Protein AF-A0A8C7MQH7-F1 (afdb_monomer_lite)

Organism: Oncorhynchus kisutch (NCBI:txid8019)

Foldseek 3Di:
DAPEEEEEECAQEEEEEQYQEYEYAAYQEYEYENYAYYEYEYDQNHEYEYYHYQEYEYERYQEYEYAQYQEYEYYQYQEYEAYQHVYYHYYNHNYYHYPHPDD

pLDDT: mean 84.21, std 10.96, range [38.19, 92.38]

Structure (mmCIF, N/CA/C/O backbone):
data_AF-A0A8C7MQH7-F1
#
_ent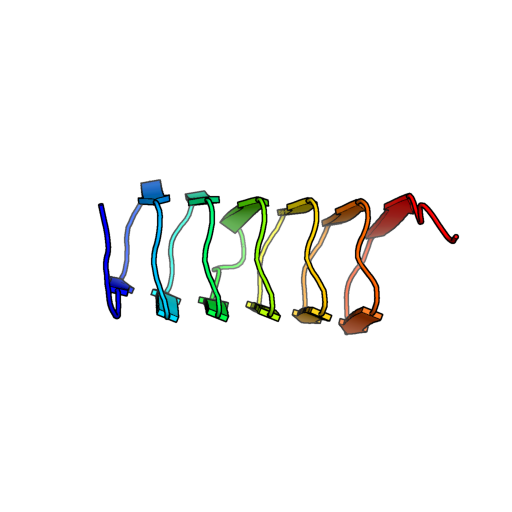ry.id   AF-A0A8C7MQH7-F1
#
loop_
_atom_site.group_PDB
_atom_site.id
_atom_site.type_symbol
_atom_site.label_atom_id
_atom_site.label_alt_id
_atom_site.label_comp_id
_atom_site.label_asym_id
_atom_site.label_entity_id
_atom_site.label_seq_id
_atom_site.pdbx_PDB_ins_code
_atom_site.Cartn_x
_atom_site.Cartn_y
_atom_site.Cartn_z
_atom_site.occupancy
_atom_site.B_iso_or_equiv
_atom_site.auth_seq_id
_atom_site.auth_comp_id
_atom_site.auth_asym_id
_atom_site.auth_atom_id
_atom_site.pdbx_PDB_model_num
ATOM 1 N N . ARG A 1 1 ? -12.717 11.893 13.040 1.00 46.84 1 ARG A N 1
ATOM 2 C CA . ARG A 1 1 ? -13.796 10.921 13.319 1.00 46.84 1 ARG A CA 1
ATOM 3 C C . ARG A 1 1 ? -14.411 10.605 11.982 1.00 46.84 1 ARG A C 1
ATOM 5 O O . ARG A 1 1 ? -15.320 11.315 11.563 1.00 46.84 1 ARG A O 1
ATOM 12 N N . CYS A 1 2 ? -13.848 9.617 11.313 1.00 54.09 2 CYS A N 1
ATOM 13 C CA . CYS A 1 2 ? -14.616 8.887 10.330 1.00 54.09 2 CYS A CA 1
ATOM 14 C C . CYS A 1 2 ? -15.350 7.777 11.091 1.00 54.09 2 CYS A C 1
ATOM 16 O O . CYS A 1 2 ? -14.990 7.450 12.220 1.00 54.09 2 CYS A O 1
ATOM 18 N N . CYS A 1 3 ? -16.505 7.397 10.579 1.00 56.94 3 CYS A N 1
ATOM 19 C CA . CYS A 1 3 ? -17.401 6.365 11.099 1.00 56.94 3 CYS A CA 1
ATOM 20 C C . CYS A 1 3 ? -18.137 5.837 9.853 1.00 56.94 3 CYS A C 1
ATOM 22 O O . CYS A 1 3 ? -19.357 5.983 9.759 1.00 56.94 3 CYS A O 1
ATOM 24 N N . GLY A 1 4 ? -17.352 5.461 8.838 1.00 78.75 4 GLY A N 1
ATOM 25 C CA . GLY A 1 4 ? -17.752 5.167 7.458 1.00 78.75 4 GLY A CA 1
ATOM 26 C C . GLY A 1 4 ? -16.629 5.501 6.464 1.00 78.75 4 GLY A C 1
ATOM 27 O O . GLY A 1 4 ? -15.516 5.831 6.889 1.00 78.75 4 GLY A O 1
ATOM 28 N N . ASP A 1 5 ? -16.945 5.475 5.167 1.00 88.94 5 ASP A N 1
ATOM 29 C CA . ASP A 1 5 ? -15.982 5.600 4.065 1.00 88.94 5 ASP A CA 1
ATOM 30 C C . ASP A 1 5 ? -15.368 7.000 3.918 1.00 88.94 5 ASP A C 1
ATOM 32 O O . ASP A 1 5 ? -16.049 8.028 4.039 1.00 88.94 5 ASP A O 1
ATOM 36 N N . SER A 1 6 ? -14.085 7.056 3.561 1.00 88.94 6 SER A N 1
ATOM 37 C CA . SER A 1 6 ? -13.392 8.297 3.193 1.00 88.94 6 SER A CA 1
ATOM 38 C C . SER A 1 6 ? -12.644 8.155 1.874 1.00 88.94 6 SER A C 1
ATOM 40 O O . SER A 1 6 ? -11.882 7.214 1.695 1.00 88.94 6 SER A O 1
ATOM 42 N N . VAL A 1 7 ? -12.814 9.124 0.967 1.00 90.75 7 VAL A N 1
ATOM 43 C CA . VAL A 1 7 ? -12.049 9.187 -0.286 1.00 90.75 7 VAL A CA 1
ATOM 44 C C . VAL A 1 7 ? -11.417 10.565 -0.457 1.00 90.75 7 VAL A C 1
ATOM 46 O O . VAL A 1 7 ? -12.128 11.574 -0.446 1.00 90.75 7 VAL A O 1
ATOM 49 N N . LEU A 1 8 ? -10.095 10.604 -0.631 1.00 88.12 8 LEU A N 1
ATOM 50 C CA . LEU A 1 8 ? -9.301 11.827 -0.778 1.00 88.12 8 LEU A CA 1
ATOM 51 C C . LEU A 1 8 ? -8.509 11.821 -2.098 1.00 88.12 8 LEU A C 1
ATOM 53 O O . LEU A 1 8 ? -8.053 10.771 -2.546 1.00 88.12 8 LEU A O 1
ATOM 57 N N . TYR A 1 9 ? -8.338 12.995 -2.714 1.00 89.44 9 TYR A N 1
ATOM 58 C CA . TYR A 1 9 ? -7.631 13.150 -3.992 1.00 89.44 9 TYR A CA 1
ATOM 59 C C . TYR A 1 9 ? -6.692 14.356 -3.969 1.00 89.44 9 TYR A C 1
ATOM 61 O O . TYR A 1 9 ? -7.137 15.453 -3.625 1.00 89.44 9 TYR A O 1
ATOM 69 N N . GLY A 1 10 ? -5.453 14.172 -4.435 1.00 80.19 10 GLY A N 1
ATOM 70 C CA . GL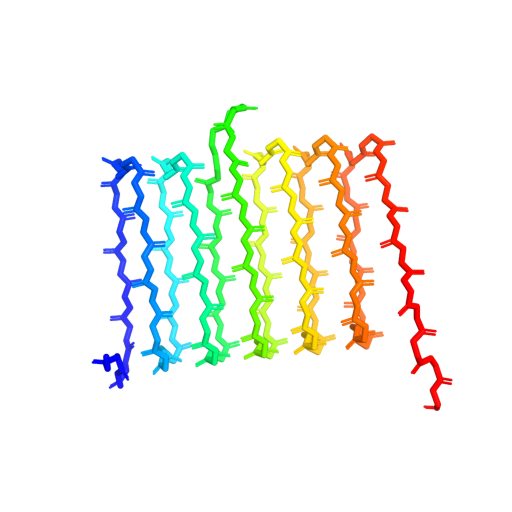Y A 1 10 ? -4.527 15.256 -4.783 1.00 80.19 10 GLY A CA 1
ATOM 71 C C . GLY A 1 10 ? -4.227 16.190 -3.616 1.00 80.19 10 GLY A C 1
ATOM 72 O O . GLY A 1 10 ? -4.400 17.403 -3.740 1.00 80.19 10 GLY A O 1
ATOM 73 N N . CYS A 1 11 ? -3.883 15.612 -2.471 1.00 78.94 11 CYS A N 1
ATOM 74 C CA . CYS A 1 11 ? -3.588 16.348 -1.245 1.00 78.94 11 CYS A CA 1
ATOM 75 C C . CYS A 1 11 ? -2.076 16.368 -1.022 1.00 78.94 11 CYS A C 1
ATOM 77 O O . CYS A 1 11 ? -1.412 15.401 -1.364 1.00 78.94 11 CYS A O 1
ATOM 79 N N . GLU A 1 12 ? -1.542 17.450 -0.458 1.00 86.62 12 GLU A N 1
ATOM 80 C CA . GLU A 1 12 ? -0.158 17.432 0.041 1.00 86.62 12 GLU A CA 1
ATOM 81 C C . GLU A 1 12 ? -0.129 16.517 1.273 1.00 86.62 12 GLU A C 1
ATOM 83 O O . GLU A 1 12 ? 0.353 15.399 1.191 1.00 86.62 12 GLU A O 1
ATOM 88 N N . ASP A 1 13 ? -0.837 16.904 2.338 1.00 87.75 13 ASP A N 1
ATOM 89 C CA . ASP A 1 13 ? -0.958 16.113 3.565 1.00 87.75 13 ASP A CA 1
ATOM 90 C C . ASP A 1 13 ? -2.374 15.574 3.801 1.00 87.75 13 ASP A C 1
ATOM 92 O O . ASP A 1 13 ? -3.383 16.272 3.615 1.00 87.75 13 ASP A O 1
ATOM 96 N N . SER A 1 14 ? -2.462 14.362 4.345 1.00 87.56 14 SER A N 1
ATOM 97 C CA . SER A 1 14 ? -3.725 13.751 4.756 1.00 87.56 14 SER A CA 1
ATOM 98 C C . SER A 1 14 ? -3.607 12.982 6.072 1.00 87.56 14 SER A C 1
ATOM 100 O O . SER A 1 14 ? -2.686 12.200 6.285 1.00 87.56 14 SER A O 1
ATOM 102 N N . VAL A 1 15 ? -4.571 13.193 6.977 1.00 89.75 15 VAL A N 1
ATOM 103 C CA . VAL A 1 15 ? -4.650 12.443 8.238 1.00 89.75 15 VAL A CA 1
ATOM 104 C C . VAL A 1 15 ? -6.079 11.977 8.496 1.00 89.75 15 VAL A C 1
ATOM 106 O O . VAL A 1 15 ? -6.994 12.796 8.640 1.00 89.75 15 VAL A O 1
ATOM 109 N N . LEU A 1 16 ? -6.269 10.661 8.596 1.00 88.19 16 LEU A N 1
ATOM 110 C CA . LEU A 1 16 ? -7.562 10.023 8.844 1.00 88.19 16 LEU A CA 1
ATOM 111 C C . LEU A 1 16 ? -7.562 9.230 10.156 1.00 88.19 16 LEU A C 1
ATOM 113 O O . LEU A 1 16 ? -6.570 8.626 10.553 1.00 88.19 16 LEU A O 1
ATOM 117 N N . TYR A 1 17 ? -8.709 9.251 10.843 1.00 88.88 17 TYR A N 1
ATOM 118 C CA . TYR A 1 17 ? -8.896 8.597 12.141 1.00 88.88 17 TYR A CA 1
ATOM 119 C C . TYR A 1 17 ? -10.239 7.870 12.212 1.00 88.88 17 TYR A C 1
ATOM 121 O O . TYR A 1 17 ? -11.292 8.535 12.180 1.00 88.88 17 TYR A O 1
ATOM 129 N N . GLY A 1 18 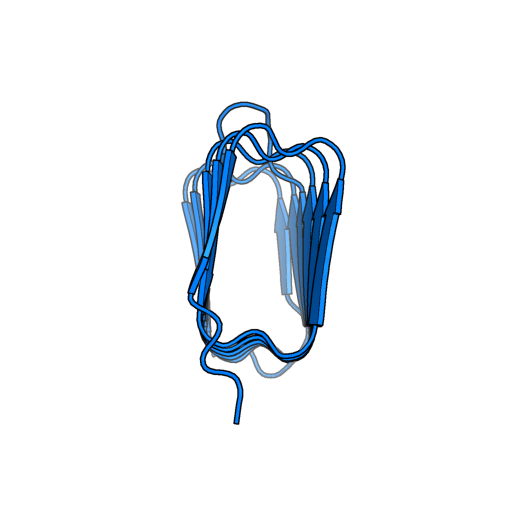? -10.185 6.559 12.455 1.00 84.69 18 GLY A N 1
ATOM 130 C CA . GLY A 1 18 ? -11.344 5.715 12.741 1.00 84.69 18 GLY A CA 1
ATOM 131 C C . GLY A 1 18 ? -12.208 5.409 11.520 1.00 84.69 18 GLY A C 1
ATOM 132 O O . GLY A 1 18 ? -13.424 5.350 11.670 1.00 84.69 18 GLY A O 1
ATOM 133 N N . CYS A 1 19 ? -11.638 5.355 10.315 1.00 85.94 19 CYS A N 1
ATOM 134 C CA . CYS A 1 19 ? -12.412 4.999 9.122 1.00 85.94 19 CYS A CA 1
ATOM 135 C C . CYS A 1 19 ? -12.836 3.526 9.178 1.00 85.94 19 CYS A C 1
ATOM 137 O O . CYS A 1 19 ? -12.181 2.730 9.834 1.00 85.94 19 CYS A O 1
ATOM 139 N N . GLU A 1 20 ? -13.933 3.185 8.510 1.00 89.94 20 GLU A N 1
ATOM 140 C CA . GLU A 1 20 ? -14.187 1.783 8.147 1.00 89.94 20 GLU A CA 1
ATOM 141 C C . GLU A 1 20 ? -13.311 1.531 6.917 1.00 89.94 20 GLU A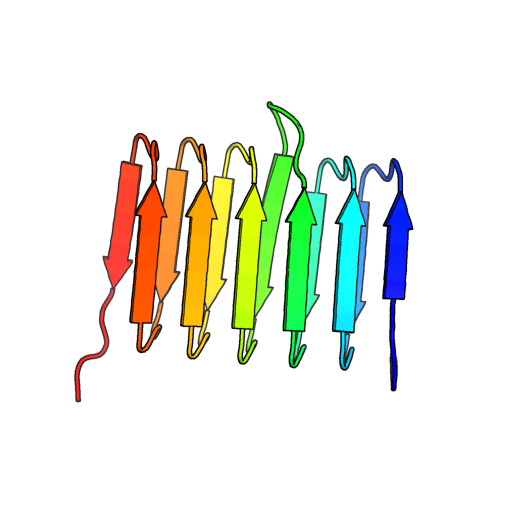 C 1
ATOM 143 O O . GLU A 1 20 ? -12.186 1.065 7.057 1.00 89.94 20 GLU A O 1
ATOM 148 N N . ASP A 1 21 ? -13.706 2.125 5.791 1.00 90.56 21 ASP A N 1
ATOM 149 C CA . ASP A 1 21 ? -12.912 2.174 4.568 1.00 90.56 21 ASP A CA 1
ATOM 150 C C . ASP A 1 21 ? -12.244 3.533 4.323 1.00 90.56 21 ASP A C 1
ATOM 152 O O . ASP A 1 21 ? -12.812 4.616 4.544 1.00 90.56 21 ASP A O 1
ATOM 156 N N . SER A 1 22 ? -11.039 3.496 3.764 1.00 90.44 22 SER A N 1
ATOM 157 C CA . SER A 1 22 ? -10.316 4.688 3.329 1.00 90.44 22 SER A CA 1
ATOM 158 C C . SER A 1 22 ? -9.606 4.478 1.997 1.00 90.44 22 SER A C 1
ATOM 160 O O . SER A 1 22 ? -8.918 3.485 1.788 1.00 90.44 22 SER A O 1
ATOM 162 N N . VAL A 1 23 ? -9.757 5.441 1.084 1.00 91.81 23 VAL A N 1
ATOM 163 C CA . VAL A 1 23 ? -9.064 5.437 -0.206 1.00 91.81 23 VAL A CA 1
ATOM 164 C C . VAL A 1 23 ? -8.423 6.794 -0.471 1.00 91.81 23 VAL A C 1
ATOM 166 O O . VAL A 1 23 ? -9.109 7.818 -0.519 1.00 91.81 23 VAL A O 1
ATOM 169 N N . LEU A 1 24 ? -7.110 6.817 -0.676 1.00 90.31 24 LEU A N 1
ATOM 170 C CA . LEU A 1 24 ? -6.366 8.035 -0.986 1.00 90.31 24 LEU A CA 1
ATOM 171 C C . LEU A 1 24 ? -5.672 7.911 -2.339 1.00 90.31 24 LEU A C 1
ATOM 173 O O . LEU A 1 24 ? -5.053 6.893 -2.641 1.00 90.31 24 LEU A O 1
ATOM 177 N N . TYR A 1 25 ? -5.772 8.968 -3.143 1.00 90.62 25 TYR A N 1
ATOM 178 C CA . TYR A 1 25 ? -5.152 9.046 -4.463 1.00 90.62 25 TYR A CA 1
ATOM 179 C C . TYR A 1 25 ? -4.238 10.259 -4.580 1.00 90.62 25 TYR A C 1
ATOM 181 O O . TYR A 1 25 ? -4.697 11.397 -4.431 1.00 90.62 25 TYR A O 1
ATOM 189 N N . GLY A 1 26 ? -2.980 10.010 -4.940 1.00 83.69 26 GLY A N 1
ATOM 190 C CA . GLY A 1 26 ? -1.973 11.030 -5.211 1.00 83.69 26 GLY A CA 1
ATOM 191 C C . GLY A 1 26 ? -1.786 11.977 -4.034 1.00 83.69 26 GLY A C 1
ATOM 192 O O . GLY A 1 26 ? -1.851 13.190 -4.226 1.00 83.69 26 GLY A O 1
ATOM 193 N N . CYS A 1 27 ? -1.691 11.416 -2.828 1.00 83.81 27 CYS A N 1
ATOM 194 C CA . CYS A 1 27 ? -1.291 12.173 -1.647 1.00 83.81 27 CYS A CA 1
ATOM 195 C C . CYS A 1 27 ? 0.226 12.082 -1.504 1.00 83.81 27 CYS A C 1
ATOM 197 O O . CYS A 1 27 ? 0.741 10.979 -1.655 1.00 83.81 27 CYS A O 1
ATOM 199 N N . GLU A 1 28 ? 0.892 13.209 -1.246 1.00 88.75 28 GLU A N 1
ATOM 200 C CA . GLU A 1 28 ? 2.336 13.245 -0.956 1.00 88.75 28 GLU A CA 1
ATOM 201 C C . GLU A 1 28 ? 2.595 12.594 0.405 1.00 88.75 28 GLU A C 1
ATOM 203 O O . GLU A 1 28 ? 3.350 11.643 0.497 1.00 88.75 28 GLU A O 1
ATOM 208 N N . ASP A 1 29 ? 1.855 13.013 1.429 1.00 90.06 29 ASP A N 1
ATOM 209 C CA . ASP A 1 29 ? 1.965 12.503 2.789 1.00 90.06 29 ASP A CA 1
ATOM 210 C C . ASP A 1 29 ? 0.610 11.996 3.294 1.00 90.06 29 ASP A C 1
ATOM 212 O O . ASP A 1 29 ? -0.441 12.657 3.212 1.00 90.06 29 ASP A O 1
ATOM 216 N N . SER A 1 30 ? 0.613 10.793 3.866 1.00 90.25 30 SER A N 1
ATOM 217 C CA . SER A 1 30 ? -0.605 10.174 4.385 1.00 90.25 30 SER A CA 1
ATOM 218 C C . SER A 1 30 ? -0.401 9.437 5.698 1.00 90.25 30 SER A C 1
ATOM 220 O O . SER A 1 30 ? 0.501 8.619 5.859 1.00 90.25 30 SER A O 1
ATOM 222 N N . VAL A 1 31 ? -1.290 9.712 6.655 1.00 91.19 31 VAL A N 1
ATOM 223 C CA . VAL A 1 31 ? -1.310 9.024 7.945 1.00 91.19 31 VAL A CA 1
ATOM 224 C C . VAL A 1 31 ? -2.713 8.525 8.271 1.00 91.19 31 VAL A C 1
ATOM 226 O O . VAL A 1 31 ? -3.663 9.307 8.390 1.00 91.19 31 VAL A O 1
ATOM 229 N N . LEU A 1 32 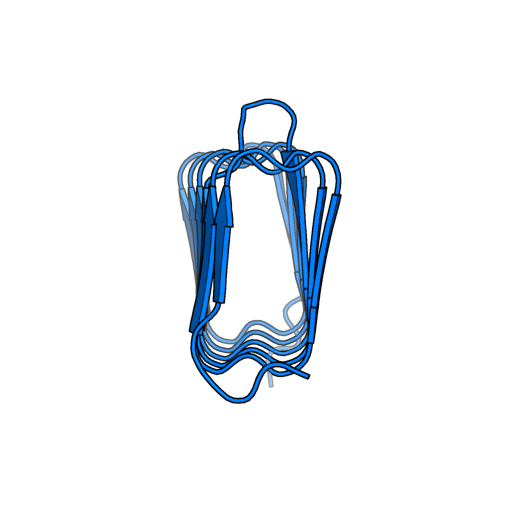? -2.844 7.217 8.478 1.00 90.50 32 LEU A N 1
ATOM 230 C CA . LEU A 1 32 ? -4.102 6.571 8.842 1.00 90.50 32 LEU A CA 1
ATOM 231 C C . LEU A 1 32 ? -4.015 5.887 10.204 1.00 90.50 32 LEU A C 1
ATOM 233 O O . LEU A 1 32 ? -3.058 5.182 10.516 1.00 90.50 32 LEU A O 1
ATOM 237 N N . TYR A 1 33 ? -5.058 6.084 11.011 1.00 90.19 33 TYR A N 1
ATOM 238 C CA . TYR A 1 33 ? -5.181 5.492 12.340 1.00 90.19 33 TYR A CA 1
ATOM 239 C C . TYR A 1 33 ? -6.514 4.768 12.511 1.00 90.19 33 TYR A C 1
ATOM 241 O O . TYR A 1 33 ? -7.569 5.414 12.491 1.00 90.19 33 TYR A O 1
ATOM 249 N N . GLY A 1 34 ? -6.454 3.470 12.810 1.00 85.00 34 GLY A N 1
ATOM 250 C CA . GLY A 1 34 ? -7.617 2.666 13.173 1.00 85.00 34 GLY A CA 1
ATOM 251 C C . GLY A 1 34 ? -8.608 2.553 12.025 1.00 85.00 34 GLY A C 1
ATOM 252 O O . GLY A 1 34 ? -9.740 3.006 12.195 1.00 85.00 34 GLY A O 1
ATOM 253 N N . CYS A 1 35 ? -8.157 2.067 10.868 1.00 86.25 35 CYS A N 1
ATOM 254 C CA . CYS A 1 35 ? -9.037 1.765 9.737 1.00 86.25 35 CYS A CA 1
ATOM 255 C C . CYS A 1 35 ? -9.350 0.264 9.717 1.00 86.25 35 CYS A C 1
ATOM 257 O O . CYS A 1 35 ? -8.567 -0.506 10.253 1.00 86.25 35 CYS A O 1
ATOM 259 N N . GLU A 1 36 ? -10.478 -0.157 9.159 1.00 90.44 36 GLU A N 1
ATOM 260 C CA . GLU A 1 36 ? -10.675 -1.581 8.840 1.00 90.44 36 GLU A CA 1
ATOM 261 C C . GLU A 1 36 ? -9.921 -1.854 7.539 1.00 90.44 36 GLU A C 1
ATOM 263 O O . GLU A 1 36 ? -8.886 -2.516 7.548 1.00 90.44 36 GLU A O 1
ATOM 268 N N . ASP A 1 37 ? -10.311 -1.132 6.488 1.00 91.62 37 ASP A N 1
ATOM 269 C CA . ASP A 1 37 ? -9.744 -1.219 5.152 1.00 91.62 37 ASP A CA 1
ATOM 270 C C . ASP A 1 37 ? -9.077 0.095 4.721 1.00 91.62 37 ASP A C 1
ATOM 272 O O . ASP A 1 37 ? -9.604 1.213 4.868 1.00 91.62 37 ASP A O 1
ATOM 276 N N . SER A 1 38 ? -7.895 -0.027 4.123 1.00 91.31 38 SER A N 1
ATOM 277 C CA . SER A 1 38 ? -7.150 1.119 3.605 1.00 91.31 38 SER A CA 1
ATOM 278 C C . SER A 1 38 ? -6.504 0.839 2.255 1.00 91.31 38 SER A C 1
ATOM 280 O O . SER A 1 38 ? -5.807 -0.153 2.056 1.00 91.31 38 SER A O 1
ATOM 282 N N . VAL A 1 39 ? -6.720 1.753 1.307 1.00 92.19 39 VAL A N 1
ATOM 283 C CA . VAL A 1 39 ? -6.099 1.706 -0.016 1.00 92.19 39 VAL A CA 1
ATOM 284 C C . VAL A 1 39 ? -5.433 3.039 -0.328 1.00 92.19 39 VAL A C 1
ATOM 286 O O . VAL A 1 39 ? -6.081 4.087 -0.390 1.00 92.19 39 VAL A O 1
ATOM 289 N N . LEU A 1 40 ? -4.133 2.989 -0.583 1.00 91.12 40 LEU A N 1
ATOM 290 C CA . LEU A 1 40 ? -3.300 4.144 -0.875 1.00 91.12 40 LEU A CA 1
ATOM 291 C C . LEU A 1 40 ? -2.677 4.005 -2.260 1.00 91.12 40 LEU A C 1
ATOM 293 O O . LEU A 1 40 ? -1.962 3.049 -2.550 1.00 91.12 40 LEU A O 1
ATOM 297 N N . TYR A 1 41 ? -2.964 4.975 -3.122 1.00 89.88 41 TYR A N 1
ATOM 298 C CA . TYR A 1 41 ? -2.289 5.148 -4.401 1.00 89.88 41 TYR A CA 1
ATOM 299 C C . TYR A 1 41 ? -1.387 6.373 -4.291 1.00 89.88 41 TYR A C 1
ATOM 301 O O . TYR A 1 41 ? -1.863 7.504 -4.444 1.00 89.88 41 TYR A O 1
ATOM 309 N N . GLY A 1 42 ? -0.115 6.133 -3.988 1.00 78.44 42 GLY A N 1
ATOM 310 C CA . GLY A 1 42 ? 0.931 7.144 -3.962 1.00 78.44 42 GLY A CA 1
ATOM 311 C C . GLY A 1 42 ? 1.363 7.574 -5.365 1.00 78.44 42 GLY A C 1
ATOM 312 O O . GLY A 1 42 ? 1.000 6.974 -6.386 1.00 78.44 42 GLY A O 1
ATOM 313 N N . CYS A 1 43 ? 2.104 8.673 -5.400 1.00 71.62 43 CYS A N 1
ATOM 314 C CA . CYS A 1 43 ? 2.959 9.054 -6.515 1.00 71.62 43 CYS A CA 1
ATOM 315 C C . CYS A 1 43 ? 4.413 8.659 -6.190 1.00 71.62 43 CYS A C 1
ATOM 317 O O . CYS A 1 43 ? 4.706 8.245 -5.078 1.00 71.62 43 CYS A O 1
ATOM 319 N N . GLU A 1 44 ? 5.325 8.815 -7.155 1.00 69.44 44 GLU A N 1
ATOM 320 C CA . GLU A 1 44 ? 6.739 8.398 -7.039 1.00 69.44 44 GLU A CA 1
ATOM 321 C C . GLU A 1 44 ? 7.465 8.968 -5.801 1.00 69.44 44 GLU A C 1
ATOM 323 O O . GLU A 1 44 ? 8.381 8.325 -5.318 1.00 69.44 44 GLU A O 1
ATOM 328 N N . ASP A 1 45 ? 7.005 10.104 -5.267 1.00 79.88 45 ASP A N 1
ATOM 329 C CA . ASP A 1 45 ? 7.524 10.771 -4.067 1.00 79.88 45 ASP A CA 1
ATOM 330 C C . ASP A 1 45 ? 6.420 10.825 -2.985 1.00 79.88 45 ASP A C 1
ATOM 332 O O . ASP A 1 45 ? 5.856 11.886 -2.707 1.00 79.88 45 ASP A O 1
ATOM 336 N N . SER A 1 46 ? 5.934 9.681 -2.497 1.00 86.62 46 SER A N 1
ATOM 337 C CA . SER A 1 46 ? 4.818 9.666 -1.534 1.00 86.62 46 SER A CA 1
ATOM 338 C C . SER A 1 46 ? 5.063 8.775 -0.335 1.00 86.62 46 SER A C 1
ATOM 340 O O . SER A 1 46 ? 5.318 7.583 -0.499 1.00 86.62 46 SER A O 1
ATOM 342 N N . ASP A 1 47 ? 4.836 9.338 0.847 1.00 90.50 47 ASP A N 1
ATOM 343 C CA . ASP A 1 47 ? 5.046 8.702 2.133 1.00 90.50 47 ASP A CA 1
ATOM 344 C C . ASP A 1 47 ? 3.724 8.327 2.797 1.00 90.50 47 ASP A C 1
ATOM 346 O O . ASP A 1 47 ? 2.698 9.028 2.773 1.00 90.50 47 ASP A O 1
ATOM 350 N N . SER A 1 48 ? 3.741 7.154 3.417 1.00 89.69 48 SER A N 1
ATOM 351 C CA . SER A 1 48 ? 2.539 6.554 3.974 1.00 89.69 48 SER A CA 1
ATOM 352 C C . SER A 1 48 ? 2.804 5.876 5.305 1.00 89.69 48 SER A C 1
ATOM 354 O O . SER A 1 48 ? 3.712 5.060 5.458 1.00 89.69 48 SER A O 1
ATOM 356 N N . VAL A 1 49 ? 1.970 6.204 6.291 1.00 91.62 49 VAL A N 1
ATOM 357 C CA . VAL A 1 49 ? 2.034 5.599 7.618 1.00 91.62 49 VAL A CA 1
ATOM 358 C C . VAL A 1 49 ? 0.659 5.102 8.041 1.00 91.62 49 VAL A C 1
ATOM 360 O O . VAL A 1 49 ? -0.290 5.879 8.171 1.00 91.62 49 VAL A O 1
ATOM 363 N N . LEU A 1 50 ? 0.558 3.804 8.319 1.00 90.69 50 LEU A N 1
ATOM 364 C CA . LEU A 1 50 ? -0.671 3.169 8.782 1.00 90.69 50 LEU A CA 1
ATOM 365 C C . LEU A 1 50 ? -0.499 2.556 10.169 1.00 90.69 50 LEU A C 1
ATOM 367 O O . LEU A 1 50 ? 0.464 1.842 10.451 1.00 90.69 50 LEU A O 1
ATOM 371 N N . TYR A 1 51 ? -1.474 2.825 11.035 1.00 90.75 51 TYR A N 1
ATOM 372 C CA . TYR A 1 51 ? -1.527 2.316 12.401 1.00 90.75 51 TYR A CA 1
ATOM 373 C C . TYR A 1 51 ? -2.848 1.606 12.675 1.00 90.75 51 TYR A C 1
ATOM 375 O O . TYR A 1 51 ? -3.896 2.256 12.719 1.00 90.75 51 TYR A O 1
ATOM 383 N N . GLY A 1 52 ? -2.775 0.310 12.980 1.00 84.44 52 GLY A N 1
ATOM 384 C CA . GLY A 1 52 ? -3.922 -0.492 13.392 1.00 84.44 52 GLY A CA 1
ATOM 385 C C . GLY A 1 52 ? -4.957 -0.594 12.283 1.00 84.44 52 GLY A C 1
ATOM 386 O O . GLY A 1 52 ? -6.048 -0.051 12.453 1.00 84.44 52 GLY A O 1
ATOM 387 N N . CYS A 1 53 ? -4.583 -1.206 11.160 1.00 85.19 53 CYS A N 1
ATOM 388 C CA . CYS A 1 53 ? -5.526 -1.558 10.097 1.00 85.19 53 CYS A CA 1
ATOM 389 C C . CYS A 1 53 ? -5.835 -3.059 10.148 1.00 85.19 53 CYS A C 1
ATOM 391 O O . CYS A 1 53 ? -5.038 -3.806 10.700 1.00 85.19 53 CYS A O 1
ATOM 393 N N . GLU A 1 54 ? -6.976 -3.513 9.640 1.00 90.38 54 GLU A N 1
ATOM 394 C CA . GLU A 1 54 ? -7.156 -4.951 9.383 1.00 90.38 54 GLU A CA 1
ATOM 395 C C . GLU A 1 54 ? -6.451 -5.263 8.064 1.00 90.38 54 GLU A C 1
ATOM 397 O O . GLU A 1 54 ? -5.426 -5.942 8.050 1.00 90.38 54 GLU A O 1
ATOM 402 N N . ASP A 1 55 ? -6.873 -4.569 7.010 1.00 91.31 55 ASP A N 1
ATOM 403 C CA . ASP A 1 55 ? -6.378 -4.717 5.652 1.00 91.31 55 ASP A CA 1
ATOM 404 C C . ASP A 1 55 ? -5.764 -3.410 5.125 1.00 91.31 55 ASP A C 1
ATOM 406 O O . ASP A 1 55 ? -6.295 -2.295 5.265 1.00 91.31 55 ASP A O 1
ATOM 410 N N . SER A 1 56 ? -4.610 -3.537 4.469 1.00 91.00 56 SER A N 1
ATOM 411 C CA . SER A 1 56 ? -3.914 -2.400 3.865 1.00 91.00 56 SER A CA 1
ATOM 412 C C . SER A 1 56 ? -3.329 -2.725 2.498 1.00 91.00 56 SER A C 1
ATOM 414 O O . SER A 1 56 ? -2.659 -3.739 2.297 1.00 91.00 56 SER A O 1
ATOM 416 N N . VAL A 1 57 ? -3.559 -1.831 1.537 1.00 92.38 57 VAL A N 1
ATOM 417 C CA . VAL A 1 57 ? -3.009 -1.946 0.186 1.00 92.38 57 VAL A CA 1
ATOM 418 C C . VAL A 1 57 ? -2.360 -0.635 -0.236 1.00 92.38 57 VAL A C 1
ATOM 420 O O . VAL A 1 57 ? -3.025 0.398 -0.303 1.00 92.38 57 VAL A O 1
ATOM 423 N N . LEU A 1 58 ? -1.075 -0.686 -0.582 1.00 90.88 58 LEU A N 1
ATOM 424 C CA . LEU A 1 58 ? -0.300 0.466 -1.029 1.00 90.88 58 LEU A CA 1
ATOM 425 C C . LEU A 1 58 ? 0.268 0.251 -2.431 1.00 90.88 58 LEU A C 1
ATOM 427 O O . LEU A 1 58 ? 0.805 -0.812 -2.750 1.00 90.88 58 LEU A O 1
ATOM 431 N N . TYR A 1 59 ? 0.163 1.285 -3.262 1.00 90.75 59 TYR A N 1
ATOM 432 C CA . TYR A 1 59 ? 0.677 1.314 -4.626 1.00 90.75 59 TYR A CA 1
ATOM 433 C C . TYR A 1 59 ? 1.534 2.553 -4.858 1.00 90.75 59 TYR A C 1
ATOM 435 O O . TYR A 1 59 ? 1.017 3.663 -4.760 1.00 90.75 59 TYR A O 1
ATOM 443 N N . GLY A 1 60 ? 2.783 2.343 -5.281 1.00 84.69 60 GLY A N 1
ATOM 444 C CA . GLY A 1 60 ? 3.665 3.392 -5.789 1.00 84.69 60 GLY A CA 1
ATOM 445 C C . GLY A 1 60 ? 3.948 4.473 -4.758 1.00 84.69 60 GLY A C 1
ATOM 446 O O . GLY A 1 60 ? 3.627 5.624 -5.015 1.00 84.69 60 GLY A O 1
ATOM 447 N N . CYS A 1 61 ? 4.475 4.084 -3.600 1.00 85.19 61 CYS A N 1
ATOM 448 C CA . CYS A 1 61 ? 4.960 5.002 -2.566 1.00 85.19 61 CYS A CA 1
ATOM 449 C C . CYS A 1 61 ? 6.495 5.033 -2.598 1.00 85.19 61 CYS A C 1
ATOM 451 O O . CYS A 1 61 ? 7.101 4.061 -3.037 1.00 85.19 61 CYS A O 1
ATOM 453 N N . GLU A 1 62 ? 7.120 6.104 -2.126 1.00 90.62 62 GLU A N 1
ATOM 454 C CA . GLU A 1 62 ? 8.563 6.099 -1.856 1.00 90.62 62 GLU A CA 1
ATOM 455 C C . GLU A 1 62 ? 8.774 5.300 -0.567 1.00 90.62 62 GLU A C 1
ATOM 457 O O . GLU A 1 62 ? 9.186 4.138 -0.631 1.00 90.62 62 GLU A O 1
ATOM 462 N N . ASP A 1 63 ? 8.279 5.836 0.555 1.00 90.00 63 ASP A N 1
ATOM 463 C CA . ASP A 1 63 ? 8.338 5.173 1.851 1.00 90.00 63 ASP A CA 1
ATOM 464 C C . ASP A 1 63 ? 6.962 4.713 2.355 1.00 90.00 63 ASP A C 1
ATOM 466 O O . ASP A 1 63 ? 5.917 5.373 2.245 1.00 90.00 63 ASP A O 1
ATOM 470 N N . SER A 1 64 ? 6.958 3.544 2.994 1.00 89.38 64 SER A N 1
ATOM 471 C CA . SER A 1 64 ? 5.769 2.998 3.649 1.00 89.38 64 SER A CA 1
ATOM 472 C C . SER A 1 64 ? 6.088 2.388 5.007 1.00 89.38 64 SER A C 1
ATOM 474 O O . SER A 1 64 ? 7.021 1.601 5.167 1.00 89.38 64 SER A O 1
ATOM 476 N N . VAL A 1 65 ? 5.283 2.733 6.012 1.00 90.88 65 VAL A N 1
ATOM 477 C CA . VAL A 1 65 ? 5.415 2.188 7.364 1.00 90.88 65 VAL A CA 1
ATOM 478 C C . VAL A 1 65 ? 4.069 1.699 7.880 1.00 90.88 65 VAL A C 1
ATOM 480 O O . VAL A 1 65 ? 3.117 2.468 8.026 1.00 90.88 65 VAL A O 1
ATOM 483 N N . LEU A 1 66 ? 3.998 0.410 8.198 1.00 89.94 66 LEU A N 1
ATOM 484 C CA . LEU A 1 66 ? 2.790 -0.255 8.667 1.00 89.94 66 LEU A CA 1
ATOM 485 C C . LEU A 1 66 ? 3.000 -0.813 10.076 1.00 89.94 66 LEU A C 1
ATOM 487 O O . LEU A 1 66 ? 3.932 -1.576 10.335 1.00 89.94 66 LEU A O 1
ATOM 491 N N . TYR A 1 67 ? 2.093 -0.456 10.985 1.00 89.69 67 TYR A N 1
ATOM 492 C CA . TYR A 1 67 ? 2.086 -0.915 12.371 1.00 89.69 67 TYR A CA 1
ATOM 493 C C . TYR A 1 67 ? 0.781 -1.624 12.719 1.00 89.69 67 TYR A C 1
ATOM 495 O O . TYR A 1 67 ? -0.269 -0.984 12.791 1.00 89.69 67 TYR A O 1
ATOM 503 N N . GLY A 1 68 ? 0.874 -2.913 13.047 1.00 83.88 68 GLY A N 1
ATOM 504 C CA . GLY A 1 68 ? -0.246 -3.719 13.523 1.00 83.88 68 GLY A CA 1
ATOM 505 C C . GLY A 1 68 ? -1.354 -3.825 12.485 1.00 83.88 68 GLY A C 1
ATOM 506 O O . GLY A 1 68 ? -2.480 -3.440 12.789 1.00 83.88 68 GLY A O 1
ATOM 507 N N . CYS A 1 69 ? -1.002 -4.256 11.272 1.00 83.75 69 CYS A N 1
ATOM 508 C CA . CYS A 1 69 ? -1.979 -4.674 10.267 1.00 83.75 69 CYS A CA 1
ATOM 509 C C . CYS A 1 69 ? -2.225 -6.184 10.393 1.00 83.75 69 CYS A C 1
ATOM 511 O O . CYS A 1 69 ? -1.327 -6.880 10.849 1.00 83.75 69 CYS A O 1
ATOM 513 N N . GLU A 1 70 ? -3.394 -6.715 10.046 1.00 88.19 70 GLU A N 1
ATOM 514 C CA . GLU A 1 70 ? -3.535 -8.175 9.901 1.00 88.19 70 GLU A CA 1
ATOM 515 C C . GLU A 1 70 ? -2.908 -8.570 8.564 1.00 88.19 70 GLU A C 1
ATOM 517 O O . GLU A 1 70 ? -1.891 -9.266 8.529 1.00 88.19 70 GLU A O 1
ATOM 522 N N . ASP A 1 71 ? -3.401 -7.947 7.499 1.00 89.31 71 ASP A N 1
ATOM 523 C CA . ASP A 1 71 ? -3.001 -8.175 6.123 1.00 89.31 71 ASP A CA 1
ATOM 524 C C . ASP A 1 71 ? -2.449 -6.892 5.480 1.00 89.31 71 ASP A C 1
ATOM 526 O O . ASP A 1 71 ? -2.960 -5.771 5.624 1.00 89.31 71 ASP A O 1
ATOM 530 N N . SER A 1 72 ? -1.356 -7.049 4.734 1.00 88.88 72 SER A N 1
ATOM 531 C CA . SER A 1 72 ? -0.720 -5.943 4.019 1.00 88.88 72 SER A CA 1
ATOM 532 C C . SER A 1 72 ? -0.241 -6.342 2.632 1.00 88.88 72 SER A C 1
ATOM 534 O O . SER A 1 72 ? 0.392 -7.380 2.426 1.00 88.88 72 SER A O 1
ATOM 536 N N . VAL A 1 73 ? -0.513 -5.485 1.651 1.00 90.44 73 VAL A N 1
ATOM 537 C CA . VAL A 1 73 ? -0.050 -5.669 0.278 1.00 90.44 73 VAL A CA 1
ATOM 538 C C . VAL A 1 73 ? 0.591 -4.389 -0.236 1.00 90.44 73 VAL A C 1
ATOM 540 O O . VAL A 1 73 ? -0.052 -3.347 -0.329 1.00 90.44 73 VAL A O 1
ATOM 543 N N . LEU A 1 74 ? 1.860 -4.482 -0.616 1.00 89.81 74 LEU A N 1
ATOM 544 C CA . LEU A 1 74 ? 2.655 -3.359 -1.091 1.00 89.81 74 LEU A CA 1
ATOM 545 C C . LEU A 1 74 ? 3.132 -3.616 -2.522 1.00 89.81 74 LEU A C 1
ATOM 547 O O . LEU A 1 74 ? 3.712 -4.664 -2.826 1.00 89.81 74 LEU A O 1
ATOM 551 N N . TYR A 1 75 ? 2.901 -2.644 -3.402 1.00 89.69 75 TYR A N 1
ATOM 552 C CA . TYR A 1 75 ? 3.297 -2.685 -4.806 1.00 89.69 75 TYR A CA 1
ATOM 553 C C . TYR A 1 75 ? 4.154 -1.480 -5.180 1.00 89.69 75 TYR A C 1
ATOM 555 O O . TYR A 1 75 ? 3.657 -0.357 -5.236 1.00 89.69 75 TYR A O 1
ATOM 563 N N . GLY A 1 76 ? 5.406 -1.737 -5.557 1.00 84.06 76 GLY A N 1
ATOM 564 C CA . GLY A 1 76 ? 6.310 -0.719 -6.086 1.00 84.06 76 GLY A CA 1
ATOM 565 C C . GLY A 1 76 ? 6.639 0.372 -5.073 1.00 84.06 76 GLY A C 1
ATOM 566 O O . GLY A 1 76 ? 6.653 1.534 -5.460 1.00 84.06 76 GLY A O 1
ATOM 567 N N . CYS A 1 77 ? 6.824 -0.001 -3.804 1.00 84.38 77 CYS A N 1
ATOM 568 C CA . CYS A 1 77 ? 7.388 0.897 -2.796 1.00 84.38 77 CYS A CA 1
ATOM 569 C C . CYS A 1 77 ? 8.920 0.901 -2.889 1.00 84.38 77 CYS A C 1
ATOM 571 O O . CYS A 1 77 ? 9.475 -0.171 -3.107 1.00 84.38 77 CYS A O 1
ATOM 573 N N . GLU A 1 78 ? 9.613 2.027 -2.723 1.00 88.38 78 GLU A N 1
ATOM 574 C CA . GLU A 1 78 ? 11.085 1.990 -2.639 1.00 88.38 78 GLU A CA 1
ATOM 575 C C . GLU A 1 78 ? 11.487 1.317 -1.325 1.00 88.38 78 GLU A C 1
ATOM 577 O O . GLU A 1 78 ? 12.010 0.198 -1.353 1.00 88.38 78 GLU A O 1
ATOM 582 N N . ASP A 1 79 ? 11.070 1.905 -0.202 1.00 88.69 79 ASP A N 1
ATOM 583 C CA . ASP A 1 79 ? 11.312 1.375 1.132 1.00 88.69 79 ASP A CA 1
ATOM 584 C C . ASP A 1 79 ? 9.998 1.034 1.858 1.00 88.69 79 ASP A C 1
ATOM 586 O O . ASP A 1 79 ? 8.967 1.717 1.797 1.00 88.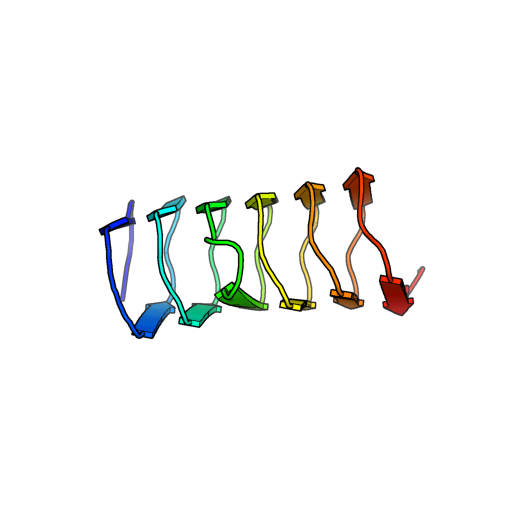69 79 ASP A O 1
ATOM 590 N N . SER A 1 80 ? 10.022 -0.083 2.582 1.00 87.88 80 SER A N 1
ATOM 591 C CA . SER A 1 80 ? 8.877 -0.549 3.362 1.00 87.88 80 SER A CA 1
ATOM 592 C C . SER A 1 80 ? 9.286 -1.094 4.721 1.00 87.88 80 SER A C 1
ATOM 594 O O . SER A 1 80 ? 10.245 -1.859 4.846 1.00 87.88 80 SER A O 1
ATOM 596 N N . VAL A 1 81 ? 8.535 -0.726 5.759 1.00 89.81 81 VAL A N 1
ATOM 597 C CA . VAL A 1 81 ? 8.733 -1.246 7.112 1.00 89.81 81 VAL A CA 1
ATOM 598 C C . VAL A 1 81 ? 7.422 -1.767 7.688 1.00 89.81 81 VAL A C 1
ATOM 600 O O . VAL A 1 81 ? 6.446 -1.034 7.835 1.00 89.81 81 VAL A O 1
ATOM 603 N N . LEU A 1 82 ? 7.425 -3.048 8.047 1.00 88.44 82 LEU A N 1
ATOM 604 C CA . LEU A 1 82 ? 6.270 -3.796 8.530 1.00 88.44 82 LEU A CA 1
ATOM 605 C C . LEU A 1 82 ? 6.508 -4.251 9.972 1.00 88.44 82 LEU A C 1
ATOM 607 O O . LEU A 1 82 ? 7.466 -4.973 10.271 1.00 88.44 82 LEU A O 1
ATOM 611 N N . TYR A 1 83 ? 5.608 -3.844 10.866 1.00 87.81 83 TYR A N 1
ATOM 612 C CA . TYR A 1 83 ? 5.648 -4.167 12.288 1.00 87.81 83 TYR A CA 1
ATOM 613 C C . TYR A 1 83 ? 4.387 -4.891 12.732 1.00 87.81 83 TYR A C 1
ATOM 615 O O . TYR A 1 83 ? 3.306 -4.302 12.745 1.00 87.81 83 TYR A O 1
ATOM 623 N N . GLY A 1 84 ? 4.545 -6.138 13.185 1.00 81.81 84 GLY A N 1
ATOM 624 C CA . GLY A 1 84 ? 3.432 -6.924 13.722 1.00 81.81 84 GLY A CA 1
ATOM 625 C C . GLY A 1 84 ? 2.301 -7.116 12.714 1.00 81.81 84 GLY A C 1
ATOM 626 O O . GLY A 1 84 ? 1.146 -6.978 13.101 1.00 81.81 84 GLY A O 1
ATOM 627 N N . CYS A 1 85 ? 2.658 -7.349 11.447 1.00 80.56 85 CYS A N 1
ATOM 628 C CA . CYS A 1 85 ? 1.724 -7.820 10.429 1.00 80.56 85 CYS A CA 1
ATOM 629 C C . CYS A 1 85 ? 1.587 -9.341 10.533 1.00 80.56 85 CYS A C 1
ATOM 631 O O . CYS A 1 85 ? 2.595 -9.996 10.791 1.00 80.56 85 CYS A O 1
ATOM 633 N N . GLU A 1 86 ? 0.381 -9.892 10.380 1.00 86.00 86 GLU A N 1
ATOM 634 C CA . GLU A 1 86 ? 0.201 -11.352 10.342 1.00 86.00 86 GLU A CA 1
ATOM 635 C C . GLU A 1 86 ? 0.611 -11.891 8.970 1.00 86.00 86 GLU A C 1
ATOM 637 O O . GLU A 1 86 ? 1.431 -12.806 8.880 1.00 86.00 86 GLU A O 1
ATOM 642 N N . ASP A 1 87 ? 0.132 -11.240 7.913 1.00 86.00 87 ASP A N 1
ATOM 643 C CA . ASP A 1 87 ? 0.434 -11.574 6.534 1.00 86.00 87 ASP A CA 1
ATOM 644 C C . ASP A 1 87 ? 0.872 -10.321 5.752 1.00 86.00 87 ASP A C 1
ATOM 646 O O . ASP A 1 87 ? 0.338 -9.211 5.873 1.00 86.00 87 ASP A O 1
ATOM 650 N N . SER A 1 88 ? 1.925 -10.482 4.947 1.00 85.50 88 SER A N 1
ATOM 651 C CA . SER A 1 88 ? 2.446 -9.407 4.102 1.00 85.50 88 SER A CA 1
ATOM 652 C C . SER A 1 88 ? 2.867 -9.909 2.730 1.00 85.50 88 SER A C 1
ATOM 654 O O . SER A 1 88 ? 3.478 -10.972 2.567 1.00 85.50 88 SER A O 1
ATOM 656 N N . VAL A 1 89 ? 2.535 -9.119 1.713 1.00 88.12 89 VAL A N 1
ATOM 657 C CA . VAL A 1 89 ? 2.871 -9.402 0.323 1.00 88.12 89 VAL A CA 1
ATOM 658 C C . VAL A 1 89 ? 3.532 -8.179 -0.296 1.00 88.12 89 VAL A C 1
ATOM 660 O O . VAL A 1 89 ? 2.907 -7.140 -0.481 1.00 88.12 89 VAL A O 1
ATOM 663 N N . LEU A 1 90 ? 4.803 -8.330 -0.664 1.00 88.19 90 LEU A N 1
ATOM 664 C CA . LEU A 1 90 ? 5.632 -7.273 -1.241 1.00 88.19 90 LEU A CA 1
ATOM 665 C C . LEU A 1 90 ? 5.931 -7.586 -2.711 1.00 88.19 90 LEU A C 1
ATOM 667 O O . LEU A 1 90 ? 6.495 -8.637 -3.035 1.00 88.19 90 LEU A O 1
ATOM 671 N N . TYR A 1 91 ? 5.584 -6.668 -3.612 1.00 86.75 91 TYR A N 1
ATOM 672 C CA . TYR A 1 91 ? 5.844 -6.790 -5.045 1.00 86.75 91 TYR A CA 1
ATOM 673 C C . TYR A 1 91 ? 6.599 -5.585 -5.583 1.00 86.75 91 TYR A C 1
ATOM 675 O O . TYR A 1 91 ? 6.065 -4.484 -5.660 1.00 86.75 91 TYR A O 1
ATOM 683 N N . GLY A 1 92 ? 7.819 -5.826 -6.067 1.00 79.62 92 GLY A N 1
ATOM 684 C CA . GLY A 1 92 ? 8.633 -4.767 -6.660 1.00 79.62 92 GLY A CA 1
ATOM 685 C C . GLY A 1 92 ? 9.106 -3.733 -5.645 1.00 79.62 92 GLY A C 1
ATOM 686 O O . GLY A 1 92 ? 9.392 -2.620 -6.061 1.00 79.62 92 GLY A O 1
ATOM 687 N N . CYS A 1 93 ? 9.162 -4.100 -4.361 1.00 79.75 93 CYS A N 1
ATOM 688 C CA . CYS A 1 93 ? 9.797 -3.282 -3.340 1.00 79.75 93 CYS A CA 1
ATOM 689 C C . CYS A 1 93 ? 11.320 -3.405 -3.415 1.00 79.75 93 CYS A C 1
ATOM 691 O O . CYS A 1 93 ? 11.817 -4.520 -3.627 1.00 79.75 93 CYS A O 1
ATOM 693 N N . GLU A 1 94 ? 12.042 -2.290 -3.286 1.00 83.44 94 GLU A N 1
ATOM 694 C CA . GLU A 1 94 ? 13.509 -2.293 -3.345 1.00 83.44 94 GLU A CA 1
ATOM 695 C C . GLU A 1 94 ? 14.124 -2.691 -1.999 1.00 83.44 94 GLU A C 1
ATOM 697 O O . GLU A 1 94 ? 14.961 -3.603 -1.969 1.00 83.44 94 GLU A O 1
ATOM 702 N N . ASP A 1 95 ? 13.648 -2.099 -0.900 1.00 82.25 95 ASP A N 1
ATOM 703 C CA . ASP A 1 95 ? 13.972 -2.496 0.470 1.00 82.25 95 ASP A CA 1
ATOM 704 C C . ASP A 1 95 ? 12.707 -2.788 1.295 1.00 82.25 95 ASP A C 1
ATOM 706 O O . ASP A 1 95 ? 11.659 -2.142 1.197 1.00 82.25 95 ASP A O 1
ATOM 710 N N . SER A 1 96 ? 12.799 -3.821 2.129 1.00 79.62 96 SER A N 1
ATOM 711 C CA . SER A 1 96 ? 11.698 -4.237 2.994 1.00 79.62 96 SER A CA 1
ATOM 712 C C . SER A 1 96 ? 12.220 -4.774 4.321 1.00 79.62 96 SER A C 1
ATOM 714 O O . SER A 1 96 ? 12.863 -5.830 4.373 1.00 79.62 96 SER A O 1
ATOM 716 N N . GLY A 1 97 ? 11.899 -4.073 5.405 1.00 81.88 97 GLY A N 1
ATOM 717 C CA . GLY A 1 97 ? 12.155 -4.487 6.778 1.00 81.88 97 GLY A CA 1
ATOM 718 C C . GLY A 1 97 ? 10.898 -5.065 7.420 1.00 81.88 97 GLY A C 1
ATOM 719 O O . GLY A 1 97 ? 9.933 -4.346 7.647 1.00 81.88 97 GLY A O 1
ATOM 720 N N . CYS A 1 98 ? 10.911 -6.355 7.754 1.00 74.06 98 CYS A N 1
ATOM 721 C CA . CYS A 1 98 ? 9.836 -6.994 8.519 1.00 74.06 98 CYS A CA 1
ATOM 722 C C . CYS A 1 98 ? 10.343 -7.324 9.927 1.00 74.06 98 CYS A C 1
ATOM 724 O O . CYS A 1 98 ? 11.176 -8.219 10.098 1.00 74.06 98 CYS A O 1
ATOM 726 N N . GLU A 1 99 ? 9.850 -6.612 10.942 1.00 69.31 99 GLU A N 1
ATOM 727 C CA . GLU A 1 99 ? 10.064 -6.978 12.346 1.00 69.31 99 GLU A CA 1
ATOM 728 C C . GLU A 1 99 ? 8.853 -7.777 12.828 1.00 69.31 99 GLU A C 1
ATOM 730 O O . GLU A 1 99 ? 7.931 -7.298 13.494 1.00 69.31 99 GLU A O 1
ATOM 735 N N . ASP A 1 100 ? 8.878 -9.036 12.412 1.00 57.09 100 ASP A N 1
ATOM 736 C CA . ASP A 1 100 ? 7.867 -10.038 12.684 1.00 57.09 100 ASP A CA 1
ATOM 737 C C . ASP A 1 100 ? 7.861 -10.388 14.180 1.00 57.09 100 ASP A C 1
ATOM 739 O O . ASP A 1 100 ? 8.762 -11.055 14.701 1.00 57.09 100 ASP A O 1
ATOM 743 N N . SER A 1 101 ? 6.832 -9.947 14.903 1.00 45.12 101 SER A N 1
ATOM 744 C CA . SER A 1 101 ? 6.522 -10.495 16.225 1.00 45.12 101 SER A CA 1
ATOM 745 C C . SER A 1 101 ? 5.729 -11.786 16.039 1.00 45.12 101 SER A C 1
ATOM 747 O O . SER A 1 101 ? 4.569 -11.856 16.425 1.00 45.12 101 SER A O 1
ATOM 749 N N . VAL A 1 102 ? 6.353 -12.803 15.434 1.00 38.19 102 VAL A N 1
ATOM 750 C CA . VAL A 1 102 ? 5.781 -14.155 15.347 1.00 38.19 102 VAL A CA 1
ATOM 751 C C . VAL A 1 102 ? 5.537 -14.666 16.771 1.00 38.19 102 VAL A C 1
ATOM 753 O O . VAL A 1 102 ? 6.489 -14.925 17.519 1.00 38.19 102 VAL A O 1
ATOM 756 N N . LEU A 1 103 ? 4.263 -14.826 17.134 1.00 39.44 103 LEU A N 1
ATOM 757 C CA . LEU A 1 103 ? 3.800 -15.734 18.185 1.00 39.44 103 LEU A CA 1
ATOM 758 C C . LEU A 1 103 ? 2.875 -16.784 17.581 1.00 39.44 103 LEU A C 1
ATOM 760 O O . LEU A 1 103 ? 1.847 -16.388 17.002 1.00 39.44 103 LEU A O 1
#

Secondary structure (DSSP, 8-state):
--SS-EEEES-SEEEEES-SEEEEES-SEEEEEEEEEEEEE--TT-EEEEEEEEEEEEES-SEEEEES-SEEEEES-SEEEEES-SEEEEES-SEEEEE----

Radius of gyration: 12.3 Å; chains: 1; bounding box: 32×33×25 Å

Sequence (103 aa):
RCCGDSVLYGCEDSVLYGCEDSVLYGCEDSVLYGCEDSVLYGCEDSDSVLYGCEDSVLYGCEDSVLYGCEDSVLYGCEDSVLYGCEDSVLYGCEDSGCEDSVL